Protein AF-A0A435E778-F1 (afdb_monomer_lite)

Sequence (85 aa):
MIRDFFRDRRGNYALMTVITMIPLMGAVAIAVDYTELIRQKQETLNALDAAGLATAQQIVAGASDADAKTYAKSFFEANLRHVLP

Structure (mmCIF, N/CA/C/O backbone):
data_AF-A0A435E778-F1
#
_entry.id   AF-A0A435E778-F1
#
loop_
_atom_site.group_PDB
_atom_site.id
_atom_site.type_symbol
_atom_site.label_atom_id
_atom_site.label_alt_id
_atom_site.label_comp_id
_atom_site.label_asym_id
_atom_site.label_entity_id
_atom_site.label_seq_id
_atom_site.pdbx_PDB_ins_code
_atom_site.Cartn_x
_atom_site.Cartn_y
_atom_site.Cartn_z
_atom_site.occupancy
_atom_site.B_iso_or_equiv
_atom_site.auth_seq_id
_atom_site.auth_comp_id
_atom_site.auth_asym_id
_atom_site.auth_atom_id
_atom_site.pdbx_PDB_model_num
ATOM 1 N N . MET A 1 1 ? 35.081 -0.600 -44.808 1.00 61.59 1 MET A N 1
ATOM 2 C CA . MET A 1 1 ? 34.636 -1.555 -43.763 1.00 61.59 1 MET A CA 1
ATOM 3 C C . MET A 1 1 ? 34.338 -0.869 -42.433 1.00 61.59 1 MET A C 1
ATOM 5 O O . MET A 1 1 ? 33.166 -0.658 -42.168 1.00 61.59 1 MET A O 1
ATOM 9 N N . ILE A 1 2 ? 35.324 -0.442 -41.627 1.00 71.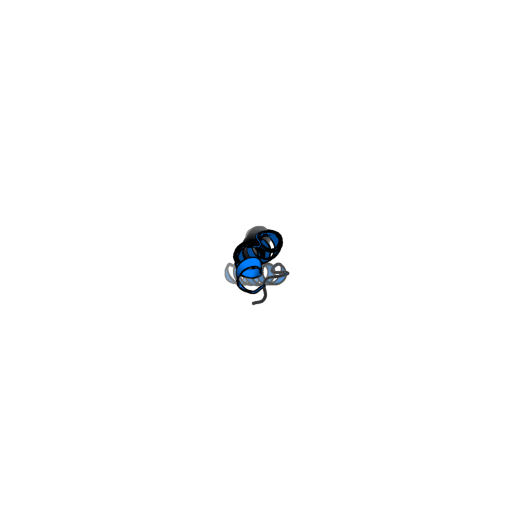25 2 ILE A N 1
ATOM 10 C CA . ILE A 1 2 ? 35.047 0.215 -40.322 1.00 71.25 2 ILE A CA 1
ATOM 11 C C . ILE A 1 2 ? 34.219 1.503 -40.495 1.00 71.25 2 ILE A C 1
ATOM 13 O O . ILE A 1 2 ? 33.250 1.731 -39.780 1.00 71.25 2 ILE A O 1
ATOM 17 N N . ARG A 1 3 ? 34.538 2.315 -41.508 1.00 74.25 3 ARG A N 1
ATOM 18 C CA . ARG A 1 3 ? 33.819 3.568 -41.797 1.00 74.25 3 ARG A CA 1
ATOM 19 C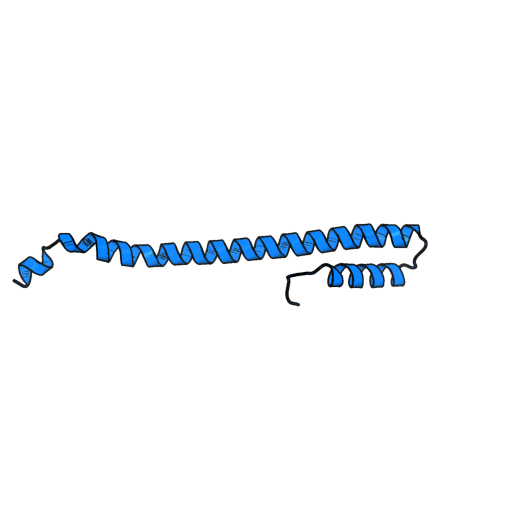 C . ARG A 1 3 ? 32.380 3.365 -42.294 1.00 74.25 3 ARG A C 1
ATOM 21 O O . ARG A 1 3 ? 31.553 4.252 -42.114 1.00 74.25 3 ARG A O 1
ATOM 28 N N . ASP A 1 4 ? 32.093 2.215 -42.901 1.00 70.88 4 ASP A N 1
ATOM 29 C CA . ASP A 1 4 ? 30.758 1.867 -43.404 1.00 70.88 4 ASP A CA 1
ATOM 30 C C . ASP A 1 4 ? 29.890 1.306 -42.274 1.00 70.88 4 ASP A C 1
ATOM 32 O O . ASP A 1 4 ? 28.718 1.652 -42.184 1.00 70.88 4 ASP A O 1
ATOM 36 N N . PHE A 1 5 ? 30.497 0.556 -41.345 1.00 67.62 5 PHE A N 1
ATOM 37 C CA . PHE A 1 5 ? 29.868 0.122 -40.095 1.00 67.62 5 PHE A CA 1
ATOM 38 C C . PHE A 1 5 ? 29.432 1.316 -39.230 1.00 67.62 5 PHE A C 1
ATOM 40 O O . PHE A 1 5 ? 28.291 1.371 -38.789 1.00 67.62 5 PHE A O 1
ATOM 47 N N . PHE A 1 6 ? 30.286 2.338 -39.079 1.00 66.81 6 PHE A N 1
ATOM 48 C CA . PHE A 1 6 ? 29.918 3.583 -38.384 1.00 66.81 6 PHE A CA 1
ATOM 49 C C . PHE A 1 6 ? 28.843 4.419 -39.110 1.00 66.81 6 PHE A C 1
ATOM 51 O O . PHE A 1 6 ? 28.245 5.301 -38.495 1.00 66.81 6 PHE A O 1
ATOM 58 N N . ARG A 1 7 ? 28.586 4.178 -40.405 1.00 69.56 7 ARG A N 1
ATOM 59 C CA . ARG A 1 7 ? 27.544 4.868 -41.192 1.00 69.56 7 ARG A CA 1
ATOM 60 C C . ARG A 1 7 ? 26.236 4.083 -41.290 1.00 69.56 7 ARG A C 1
ATOM 62 O O . ARG A 1 7 ? 25.263 4.634 -41.815 1.00 69.56 7 ARG A O 1
ATOM 69 N N . ASP A 1 8 ? 26.200 2.838 -40.822 1.00 69.00 8 ASP A N 1
ATOM 70 C CA . ASP A 1 8 ? 25.035 1.976 -40.972 1.00 69.00 8 ASP A CA 1
ATOM 71 C C . ASP A 1 8 ? 23.960 2.295 -39.919 1.00 69.00 8 ASP A C 1
ATOM 73 O O . ASP A 1 8 ? 24.133 2.093 -38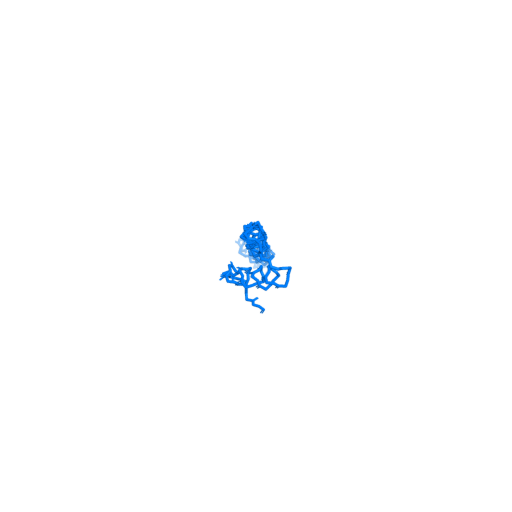.720 1.00 69.00 8 ASP A O 1
ATOM 77 N N . ARG A 1 9 ? 22.813 2.807 -40.383 1.00 67.69 9 ARG A N 1
ATOM 78 C CA . ARG A 1 9 ? 21.645 3.128 -39.544 1.00 67.69 9 ARG A CA 1
ATOM 79 C C . ARG A 1 9 ? 20.676 1.955 -39.383 1.00 67.69 9 ARG A C 1
ATOM 81 O O . ARG A 1 9 ? 19.703 2.085 -38.641 1.00 67.69 9 ARG A O 1
ATOM 88 N N . ARG A 1 10 ? 20.903 0.822 -40.059 1.00 66.00 10 ARG A N 1
ATOM 89 C CA . ARG A 1 10 ? 19.977 -0.326 -40.059 1.00 66.00 10 ARG A CA 1
ATOM 90 C C . ARG A 1 10 ? 19.879 -1.011 -38.687 1.00 66.00 10 ARG A C 1
ATOM 92 O O . ARG A 1 10 ? 18.842 -1.589 -38.388 1.00 66.00 10 ARG A O 1
ATOM 99 N N . GLY A 1 11 ? 20.892 -0.864 -37.823 1.00 62.88 11 GLY A N 1
ATOM 100 C CA . GLY A 1 11 ? 20.897 -1.350 -36.432 1.00 62.88 11 GLY A CA 1
ATOM 101 C C . GLY A 1 11 ? 20.379 -0.362 -35.372 1.00 62.88 11 GLY A C 1
ATOM 102 O O . GLY A 1 11 ? 20.311 -0.715 -34.196 1.00 62.88 11 GLY A O 1
ATOM 103 N N . ASN A 1 12 ? 19.999 0.865 -35.755 1.00 71.12 12 ASN A N 1
ATOM 104 C CA . ASN A 1 12 ? 19.630 1.915 -34.795 1.00 71.12 12 ASN A CA 1
ATOM 105 C C . ASN A 1 12 ? 18.339 1.597 -34.024 1.00 71.12 12 ASN A C 1
ATOM 107 O O . ASN A 1 12 ? 18.197 1.998 -32.875 1.00 71.12 12 ASN A O 1
ATOM 111 N N . TYR A 1 13 ? 17.412 0.846 -34.627 1.00 77.94 13 TYR A N 1
ATOM 112 C CA . TYR A 1 13 ? 16.170 0.454 -33.958 1.00 77.94 13 TYR A CA 1
ATOM 113 C C . TYR A 1 13 ? 16.435 -0.394 -32.717 1.00 77.94 13 TYR A C 1
ATOM 115 O O . TYR A 1 13 ? 15.945 -0.051 -31.652 1.00 77.94 13 TYR A O 1
ATOM 123 N N . ALA A 1 14 ? 17.264 -1.437 -32.818 1.00 83.25 14 ALA A N 1
ATOM 124 C CA . ALA A 1 14 ? 17.567 -2.300 -31.677 1.00 83.25 14 ALA A CA 1
ATOM 125 C C . ALA A 1 14 ? 18.254 -1.525 -30.539 1.00 83.25 14 ALA A C 1
ATOM 127 O O . ALA A 1 14 ? 17.879 -1.675 -29.378 1.00 83.25 14 ALA A O 1
ATOM 128 N N . LEU A 1 15 ? 19.209 -0.647 -30.871 1.00 84.38 15 LEU A N 1
ATOM 129 C CA . LEU A 1 15 ? 19.900 0.186 -29.885 1.00 84.38 15 LEU A CA 1
ATOM 130 C C . LEU A 1 15 ? 18.939 1.170 -29.198 1.00 84.38 15 LEU A C 1
ATOM 132 O O . LEU A 1 15 ? 18.908 1.247 -27.971 1.00 84.38 15 LEU A O 1
ATOM 136 N N . MET A 1 16 ? 18.120 1.879 -29.979 1.00 87.38 16 MET A N 1
ATOM 137 C CA . MET A 1 16 ? 17.122 2.810 -29.449 1.00 87.38 16 MET A CA 1
ATOM 138 C C . MET A 1 16 ? 16.075 2.093 -28.600 1.00 87.38 16 MET A C 1
ATOM 140 O O . MET A 1 16 ? 15.712 2.606 -27.544 1.00 87.38 16 MET A O 1
ATOM 144 N N . THR A 1 17 ? 15.627 0.904 -29.012 1.00 89.38 17 THR A N 1
ATOM 145 C CA . THR A 1 17 ? 14.698 0.070 -28.242 1.00 89.38 17 THR A CA 1
ATOM 146 C C . THR A 1 17 ? 15.296 -0.325 -26.898 1.00 89.38 17 THR A C 1
ATOM 148 O O . THR A 1 17 ? 14.638 -0.131 -25.886 1.00 89.38 17 THR A O 1
ATOM 151 N N . VAL A 1 18 ? 16.542 -0.808 -26.840 1.00 92.31 18 VAL A N 1
ATOM 152 C CA . VAL A 1 18 ? 17.174 -1.184 -25.561 1.00 92.31 18 VAL A CA 1
ATOM 153 C C . VAL A 1 18 ? 17.316 0.026 -24.635 1.00 92.31 18 VAL A C 1
ATOM 155 O O . VAL A 1 18 ? 16.977 -0.063 -23.457 1.00 92.31 18 VAL A O 1
ATOM 158 N N . ILE A 1 19 ? 17.751 1.173 -25.167 1.00 93.00 19 ILE A N 1
ATOM 159 C CA . ILE A 1 19 ? 17.901 2.405 -24.381 1.00 93.00 19 ILE A CA 1
ATOM 160 C C . ILE A 1 19 ? 16.549 2.885 -23.843 1.00 93.00 19 ILE A C 1
ATOM 162 O O . ILE A 1 19 ? 16.457 3.261 -22.679 1.00 93.00 19 ILE A O 1
ATOM 166 N N . THR A 1 20 ? 15.494 2.855 -24.663 1.00 95.25 20 THR A N 1
ATOM 167 C CA . THR A 1 20 ? 14.142 3.264 -24.239 1.00 95.25 20 THR A CA 1
ATOM 168 C C . THR A 1 20 ? 13.461 2.241 -23.337 1.00 95.25 20 THR A C 1
ATOM 170 O O . THR A 1 20 ? 12.639 2.626 -22.509 1.00 95.25 20 THR A O 1
ATOM 173 N N . MET A 1 21 ? 13.831 0.962 -23.416 1.00 96.44 21 MET A N 1
ATOM 174 C CA . MET A 1 21 ? 13.269 -0.071 -22.550 1.00 96.44 21 MET A CA 1
ATOM 175 C C . MET A 1 21 ? 13.604 0.171 -21.075 1.00 96.44 21 MET A C 1
ATOM 177 O O . MET A 1 21 ? 12.770 -0.098 -20.218 1.00 96.44 21 MET A O 1
ATOM 181 N N . ILE A 1 22 ? 14.784 0.719 -20.765 1.00 95.00 22 ILE A N 1
ATOM 182 C CA . ILE A 1 22 ? 15.214 0.988 -19.383 1.00 95.00 22 ILE A CA 1
ATOM 183 C C . ILE A 1 22 ? 14.232 1.924 -18.646 1.00 95.00 22 ILE A C 1
ATOM 185 O O . ILE A 1 22 ? 13.675 1.501 -17.629 1.00 95.00 22 ILE A O 1
ATOM 189 N N . PRO A 1 23 ? 13.956 3.159 -19.119 1.00 96.62 23 PRO A N 1
ATOM 190 C CA . PRO A 1 23 ? 12.995 4.036 -18.454 1.00 96.62 23 PRO A CA 1
ATOM 191 C C . PRO A 1 23 ? 11.555 3.510 -18.526 1.00 96.62 23 PRO A C 1
ATOM 193 O O . PRO A 1 23 ? 10.799 3.729 -17.583 1.00 96.62 23 PRO A O 1
ATOM 196 N N . LEU A 1 24 ? 11.170 2.788 -19.587 1.00 98.00 24 LEU A N 1
ATOM 197 C CA . LEU A 1 24 ? 9.834 2.183 -19.684 1.00 98.00 24 LEU A CA 1
ATOM 198 C C . LEU A 1 24 ? 9.610 1.123 -18.603 1.00 98.00 24 LEU A C 1
ATOM 200 O O . LEU A 1 24 ? 8.594 1.154 -17.914 1.00 98.00 24 LEU A O 1
ATOM 204 N N . MET A 1 25 ? 10.574 0.223 -18.411 1.00 97.62 25 MET A N 1
ATOM 205 C CA . MET A 1 25 ? 10.517 -0.781 -17.349 1.00 97.62 25 MET A CA 1
ATOM 206 C C . MET A 1 25 ? 10.521 -0.132 -15.965 1.00 97.62 25 MET A C 1
ATOM 208 O O . MET A 1 25 ? 9.771 -0.565 -15.094 1.00 97.62 25 MET A O 1
ATOM 212 N N . GLY A 1 26 ? 11.298 0.941 -15.776 1.00 97.56 26 GLY A N 1
ATOM 213 C CA . GLY A 1 26 ? 11.264 1.733 -14.544 1.00 97.56 26 GLY A CA 1
ATOM 214 C C . GLY A 1 26 ? 9.881 2.328 -14.263 1.00 97.56 26 GLY A C 1
ATOM 215 O O . GLY A 1 26 ? 9.381 2.221 -13.146 1.00 97.56 26 GLY A O 1
ATOM 216 N N . ALA A 1 27 ? 9.222 2.890 -15.279 1.00 98.25 27 ALA A N 1
ATOM 217 C CA . ALA A 1 27 ? 7.867 3.420 -15.143 1.00 98.25 27 ALA A CA 1
ATOM 218 C C . ALA A 1 27 ? 6.843 2.324 -14.800 1.00 98.25 27 ALA A C 1
ATOM 220 O O . ALA A 1 27 ? 5.981 2.538 -13.949 1.00 98.25 27 ALA A O 1
ATOM 221 N N . VAL A 1 28 ? 6.955 1.144 -15.419 1.00 98.31 28 VAL A N 1
ATOM 222 C CA . VAL A 1 28 ? 6.092 -0.008 -15.112 1.00 98.31 28 VAL A CA 1
ATOM 223 C C . VAL A 1 28 ? 6.298 -0.484 -13.675 1.00 98.31 28 VAL A C 1
ATOM 225 O O . VAL A 1 28 ? 5.312 -0.699 -12.977 1.00 98.31 28 VAL A O 1
ATOM 228 N N . ALA A 1 29 ? 7.545 -0.600 -13.212 1.00 97.88 29 ALA A N 1
ATOM 229 C CA . ALA A 1 29 ? 7.843 -0.999 -11.836 1.00 97.88 29 ALA A CA 1
ATOM 230 C C . ALA A 1 29 ? 7.199 -0.039 -10.822 1.00 97.88 29 ALA A C 1
ATOM 232 O O . ALA A 1 29 ? 6.447 -0.473 -9.954 1.00 97.88 29 ALA A O 1
ATOM 233 N N . ILE A 1 30 ? 7.385 1.273 -11.013 1.00 98.12 30 ILE A N 1
ATOM 234 C CA . ILE A 1 30 ? 6.769 2.300 -10.160 1.00 98.12 30 ILE A CA 1
ATOM 235 C C . ILE A 1 30 ? 5.238 2.195 -10.180 1.00 98.12 30 ILE A C 1
ATOM 237 O O . ILE A 1 30 ? 4.598 2.319 -9.138 1.00 98.12 30 ILE A O 1
ATOM 241 N N . ALA A 1 31 ? 4.633 1.974 -11.350 1.00 98.00 31 ALA A N 1
ATOM 242 C CA . ALA A 1 31 ? 3.182 1.860 -11.470 1.00 98.00 31 ALA A CA 1
ATOM 243 C C . ALA A 1 31 ? 2.626 0.642 -10.712 1.00 98.00 31 ALA A C 1
ATOM 245 O O . ALA A 1 31 ? 1.578 0.748 -10.068 1.00 98.00 31 ALA A O 1
ATOM 246 N N . VAL A 1 32 ? 3.324 -0.495 -10.766 1.00 97.62 32 VAL A N 1
ATOM 247 C CA . VAL A 1 32 ? 2.954 -1.712 -10.029 1.00 97.62 32 VAL A CA 1
ATOM 248 C C . VAL A 1 32 ? 3.054 -1.474 -8.525 1.00 97.62 32 VAL A C 1
ATOM 250 O O . VAL A 1 32 ? 2.065 -1.677 -7.821 1.00 97.62 32 VAL A O 1
ATOM 253 N N . ASP A 1 33 ? 4.190 -0.958 -8.051 1.00 96.44 33 ASP A N 1
ATOM 254 C CA . ASP A 1 33 ? 4.409 -0.686 -6.626 1.00 96.44 33 ASP A CA 1
ATOM 255 C C . ASP A 1 33 ? 3.379 0.316 -6.084 1.00 96.44 33 ASP A C 1
ATOM 257 O O . ASP A 1 33 ? 2.805 0.130 -5.012 1.00 96.44 33 ASP A O 1
ATOM 261 N N . TYR A 1 34 ? 3.075 1.366 -6.850 1.00 97.06 34 TYR A N 1
ATOM 262 C CA . TYR A 1 34 ? 2.072 2.357 -6.467 1.00 97.06 34 TYR A CA 1
ATOM 263 C C . TYR A 1 34 ? 0.656 1.774 -6.398 1.00 97.06 34 TYR A C 1
ATOM 265 O O . TYR A 1 34 ? -0.106 2.091 -5.482 1.00 97.06 34 TYR A O 1
ATOM 273 N N . THR A 1 35 ? 0.301 0.904 -7.345 1.00 96.50 35 THR A N 1
ATOM 274 C CA . THR A 1 35 ? -1.001 0.221 -7.344 1.00 96.50 35 THR A CA 1
ATOM 275 C C . THR A 1 35 ? -1.139 -0.670 -6.114 1.00 96.50 35 THR A C 1
ATOM 277 O O . THR A 1 35 ? -2.186 -0.675 -5.467 1.00 96.50 35 THR A O 1
ATOM 280 N N . GLU A 1 36 ? -0.068 -1.368 -5.747 1.00 94.75 36 GLU A N 1
ATOM 281 C CA . GLU A 1 36 ? -0.024 -2.211 -4.558 1.00 94.75 36 GLU A CA 1
ATOM 282 C C . GLU A 1 36 ? -0.148 -1.389 -3.263 1.00 94.75 36 GLU A C 1
ATOM 284 O O . GLU A 1 36 ? -0.945 -1.730 -2.388 1.00 94.75 36 GLU A O 1
ATOM 289 N N . LEU A 1 37 ? 0.531 -0.241 -3.169 1.00 94.81 37 LEU A N 1
ATOM 290 C CA . LEU A 1 37 ? 0.371 0.690 -2.043 1.00 94.81 37 LEU A CA 1
ATOM 291 C C . LEU A 1 37 ? -1.070 1.204 -1.910 1.00 94.81 37 LEU A C 1
ATOM 293 O O . LEU A 1 37 ? -1.609 1.287 -0.803 1.00 94.81 37 LEU A O 1
ATOM 297 N N . ILE A 1 38 ? -1.721 1.544 -3.028 1.00 96.31 38 ILE A N 1
ATOM 298 C CA . ILE A 1 38 ? -3.133 1.953 -3.017 1.00 96.31 38 ILE A CA 1
ATOM 299 C C . ILE A 1 38 ? -4.026 0.806 -2.547 1.00 96.31 38 ILE A C 1
ATOM 301 O O . ILE A 1 38 ? -4.930 1.043 -1.741 1.00 96.31 38 ILE A O 1
ATOM 305 N N . ARG A 1 39 ? -3.775 -0.420 -3.019 1.00 94.06 39 ARG A N 1
ATOM 306 C CA . ARG A 1 39 ? -4.528 -1.610 -2.610 1.00 94.06 39 ARG A CA 1
ATOM 307 C C . ARG A 1 39 ? -4.436 -1.817 -1.098 1.00 94.06 39 ARG A C 1
ATOM 309 O O . ARG A 1 39 ? -5.466 -1.910 -0.437 1.00 94.06 39 ARG A O 1
ATOM 316 N N . GLN A 1 40 ? -3.229 -1.782 -0.535 1.00 93.94 40 GLN A N 1
ATOM 317 C CA . GLN A 1 40 ? -3.004 -1.918 0.910 1.00 93.94 40 GLN A CA 1
ATOM 318 C C . GLN A 1 40 ? -3.691 -0.807 1.717 1.00 93.94 40 GLN A C 1
ATOM 320 O O . GLN A 1 40 ? -4.309 -1.071 2.753 1.00 93.94 40 GLN A O 1
ATOM 325 N N . LYS A 1 41 ? -3.652 0.439 1.225 1.00 93.81 41 LYS A N 1
ATOM 326 C CA . LYS A 1 41 ? -4.382 1.560 1.835 1.00 93.81 41 LYS A CA 1
ATOM 327 C C . LYS A 1 41 ? -5.889 1.298 1.862 1.00 93.81 41 LYS A C 1
ATOM 329 O O . LYS A 1 41 ? -6.519 1.500 2.897 1.00 93.81 41 LYS A O 1
ATOM 334 N N . GLN A 1 42 ? -6.472 0.885 0.738 1.00 94.62 42 GLN A N 1
ATOM 335 C CA . GLN A 1 42 ? -7.907 0.604 0.642 1.00 94.62 42 GLN A CA 1
ATOM 336 C C . GLN A 1 42 ? -8.317 -0.545 1.563 1.00 94.62 42 GLN A C 1
ATOM 338 O O . GLN A 1 42 ? -9.326 -0.440 2.251 1.00 94.62 42 GLN A O 1
ATOM 343 N N . GLU A 1 43 ? -7.518 -1.606 1.641 1.00 92.50 43 GLU A N 1
ATOM 344 C CA . GLU A 1 43 ? -7.774 -2.725 2.551 1.00 92.50 43 GLU A CA 1
ATOM 345 C C . GLU A 1 43 ? -7.725 -2.305 4.018 1.00 92.50 43 GLU A C 1
A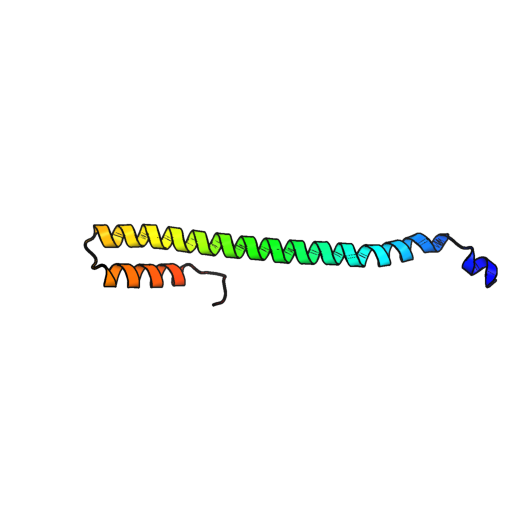TOM 347 O O . GLU A 1 43 ? -8.603 -2.683 4.791 1.00 92.50 43 GLU A O 1
ATOM 352 N N . THR A 1 44 ? -6.753 -1.470 4.386 1.00 94.00 44 THR A N 1
ATOM 353 C CA . THR A 1 44 ? -6.636 -0.938 5.749 1.00 94.00 44 THR A CA 1
ATOM 354 C C . THR A 1 44 ? -7.853 -0.092 6.123 1.00 94.00 44 THR A C 1
ATOM 356 O O . THR A 1 44 ? -8.407 -0.251 7.209 1.00 94.00 44 THR A O 1
ATOM 359 N N . LEU A 1 45 ? -8.308 0.781 5.218 1.00 95.12 45 LEU A N 1
ATOM 360 C CA . LEU A 1 45 ? -9.512 1.590 5.433 1.00 95.12 45 LEU A CA 1
ATOM 361 C C . LEU A 1 45 ? -10.772 0.722 5.527 1.00 95.12 45 LEU A C 1
ATOM 363 O O . LEU A 1 45 ? -11.566 0.907 6.441 1.00 95.12 45 LEU A O 1
ATOM 367 N N . ASN A 1 46 ? -10.916 -0.278 4.657 1.00 94.38 46 ASN A N 1
ATOM 368 C CA . ASN A 1 46 ? -12.050 -1.201 4.700 1.00 94.38 46 ASN A CA 1
ATOM 369 C C . ASN A 1 46 ? -12.091 -1.998 6.014 1.00 94.38 46 ASN A C 1
ATOM 371 O O . ASN A 1 46 ? -13.163 -2.184 6.590 1.00 94.38 46 ASN A O 1
ATOM 375 N N . ALA A 1 47 ? -10.936 -2.461 6.505 1.00 94.50 47 ALA A N 1
ATOM 376 C CA . ALA A 1 47 ? -10.839 -3.143 7.794 1.00 94.50 47 ALA A CA 1
ATOM 377 C C . ALA A 1 47 ? -11.194 -2.203 8.957 1.00 94.50 47 ALA A C 1
ATOM 379 O O . ALA A 1 47 ? -11.890 -2.616 9.887 1.00 94.50 47 ALA A O 1
ATOM 380 N N . LEU A 1 48 ? -10.755 -0.940 8.894 1.00 95.25 48 LEU A N 1
ATOM 381 C CA . LEU A 1 48 ? -11.072 0.083 9.891 1.00 95.25 48 LEU A CA 1
ATOM 382 C C . LEU A 1 48 ? -12.573 0.386 9.937 1.00 95.25 48 LEU A C 1
ATOM 384 O O . LEU A 1 48 ? -13.159 0.379 11.018 1.00 95.25 48 LEU A O 1
ATOM 388 N N . ASP A 1 49 ? -13.203 0.593 8.782 1.00 95.81 49 ASP A N 1
ATOM 389 C CA . ASP A 1 49 ? -14.637 0.870 8.686 1.00 95.81 49 ASP A CA 1
ATOM 390 C C . ASP A 1 49 ? -15.467 -0.322 9.186 1.00 95.81 49 ASP A C 1
ATOM 392 O O . ASP A 1 49 ? -16.415 -0.154 9.958 1.00 95.81 49 ASP A O 1
ATOM 396 N N . ALA A 1 50 ? -15.072 -1.546 8.820 1.00 94.38 50 ALA A N 1
ATOM 397 C CA . ALA A 1 50 ? -15.720 -2.761 9.302 1.00 94.38 50 ALA A CA 1
ATOM 398 C C . ALA A 1 50 ? -15.590 -2.916 10.829 1.00 94.38 50 ALA A C 1
ATOM 400 O O . ALA A 1 50 ? -16.577 -3.221 11.502 1.00 94.38 50 ALA A O 1
ATOM 401 N N . ALA A 1 51 ? -14.403 -2.652 11.388 1.00 95.50 51 ALA A N 1
ATOM 402 C CA . ALA A 1 51 ? -14.181 -2.656 12.832 1.00 95.50 51 ALA A CA 1
ATOM 403 C C . ALA A 1 51 ? -15.009 -1.583 13.546 1.00 95.50 51 ALA A C 1
ATOM 405 O O . ALA A 1 51 ? -15.58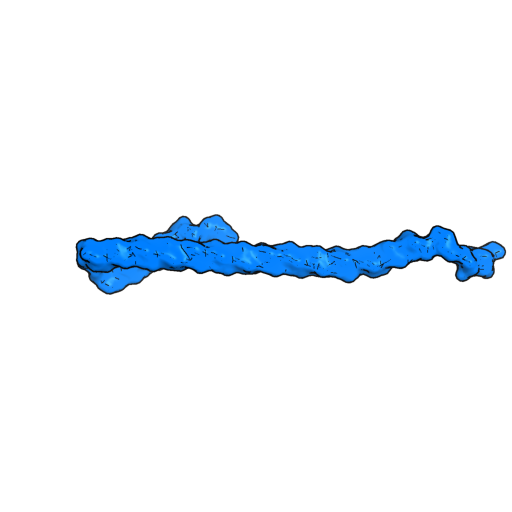8 -1.859 14.599 1.00 95.50 51 ALA A O 1
ATOM 406 N N . GLY A 1 52 ? -15.118 -0.386 12.968 1.00 94.69 52 GLY A N 1
ATOM 407 C CA . GLY A 1 52 ? -15.945 0.697 13.493 1.00 94.69 52 GLY A CA 1
ATOM 408 C C . GLY A 1 52 ? -17.422 0.311 13.576 1.00 94.69 52 GLY A C 1
ATOM 409 O O . GLY A 1 52 ? -18.032 0.454 14.635 1.00 94.69 52 GLY A O 1
ATOM 410 N N . LEU A 1 53 ? -17.985 -0.249 12.500 1.00 95.50 53 LEU A N 1
ATOM 411 C CA . LEU A 1 53 ? -19.381 -0.700 12.471 1.00 95.50 53 LEU A CA 1
ATOM 412 C C . LEU A 1 53 ? -19.647 -1.851 13.451 1.00 95.50 53 LEU A C 1
ATOM 414 O O . LEU A 1 53 ? -20.637 -1.821 14.183 1.00 95.50 53 LEU A O 1
ATOM 418 N N . ALA A 1 54 ? -18.752 -2.839 13.511 1.00 94.38 54 ALA A N 1
ATOM 419 C CA . ALA A 1 54 ? -18.876 -3.954 14.446 1.00 94.38 54 ALA A CA 1
ATOM 420 C C . ALA A 1 54 ? -18.788 -3.477 15.909 1.00 94.38 54 ALA A C 1
ATOM 422 O O . ALA A 1 54 ? -19.557 -3.909 16.769 1.00 94.38 54 ALA A O 1
ATOM 423 N N . THR A 1 55 ? -17.886 -2.535 16.196 1.00 96.00 55 THR A N 1
ATOM 424 C CA . THR A 1 55 ? -17.731 -1.955 17.538 1.00 96.00 55 THR A CA 1
ATOM 425 C C . THR A 1 55 ? -18.927 -1.093 17.921 1.00 96.00 55 THR A C 1
ATOM 427 O O . THR A 1 55 ? -19.370 -1.146 19.065 1.00 96.00 55 THR A O 1
ATOM 430 N N . ALA A 1 56 ? -19.507 -0.344 16.979 1.00 94.81 56 ALA A N 1
ATOM 431 C CA . ALA A 1 56 ? -20.724 0.421 17.229 1.00 94.81 56 ALA A CA 1
ATOM 432 C C . ALA A 1 56 ? -21.870 -0.488 17.705 1.00 94.81 56 ALA A C 1
ATOM 434 O O . ALA A 1 56 ? -22.568 -0.141 18.657 1.00 94.81 56 ALA A O 1
ATOM 435 N N . GLN A 1 57 ? -22.017 -1.682 17.118 1.00 94.31 57 GLN A N 1
ATOM 436 C CA . GLN A 1 57 ? -22.989 -2.672 17.587 1.00 94.31 57 GLN A CA 1
ATOM 437 C C . GLN A 1 57 ? -22.709 -3.122 19.031 1.00 94.31 57 GLN A C 1
ATOM 439 O O . GLN A 1 57 ? -23.645 -3.221 19.822 1.00 94.31 57 GLN A O 1
ATOM 444 N N . GLN A 1 58 ? -21.442 -3.348 19.396 1.00 92.88 58 GLN A N 1
ATOM 445 C CA . GLN A 1 58 ? -21.057 -3.715 20.767 1.00 92.88 58 GLN A CA 1
ATOM 446 C C . GLN A 1 58 ? -21.344 -2.600 21.777 1.00 92.88 58 GLN A C 1
ATOM 448 O O . GLN A 1 58 ? -21.865 -2.862 22.860 1.00 92.88 58 GLN A O 1
ATOM 453 N N . ILE A 1 59 ? -21.064 -1.347 21.413 1.00 94.56 59 ILE A N 1
ATOM 454 C CA . ILE A 1 59 ? -21.369 -0.183 22.256 1.00 94.56 59 ILE A CA 1
ATOM 455 C C . ILE A 1 59 ? -22.881 -0.085 22.493 1.00 94.56 59 ILE A C 1
ATOM 457 O O . ILE A 1 59 ? -23.315 0.085 23.630 1.00 94.56 59 ILE A O 1
ATOM 461 N N . VAL A 1 60 ? -23.697 -0.253 21.445 1.00 94.62 60 VAL A N 1
ATOM 462 C CA . VAL A 1 60 ? -25.167 -0.259 21.565 1.00 94.62 60 VAL A CA 1
ATOM 463 C C . VAL A 1 60 ? -25.665 -1.428 22.424 1.00 94.62 60 VAL A C 1
ATOM 465 O O . VAL A 1 60 ? -26.637 -1.271 23.159 1.00 94.62 60 VAL A O 1
ATOM 468 N N . ALA A 1 61 ? -24.987 -2.577 22.384 1.00 93.25 61 ALA A N 1
ATOM 469 C CA . ALA A 1 61 ? -25.279 -3.728 23.239 1.00 93.25 61 ALA A CA 1
ATOM 470 C C . ALA A 1 61 ? -24.855 -3.536 24.712 1.00 93.25 61 ALA A C 1
ATOM 472 O O . ALA A 1 61 ? -25.124 -4.408 25.538 1.00 93.25 61 ALA A O 1
ATOM 473 N N . GLY A 1 62 ? -24.231 -2.403 25.057 1.00 92.88 62 GLY A N 1
ATOM 474 C CA . GLY A 1 62 ? -23.850 -2.056 26.427 1.00 92.88 62 GLY A CA 1
ATOM 475 C C . GLY A 1 62 ? -22.426 -2.453 26.816 1.00 92.88 62 GLY A C 1
ATOM 476 O O . GLY A 1 62 ? -22.136 -2.542 28.009 1.00 92.88 62 GLY A O 1
ATOM 477 N N . ALA A 1 63 ? -21.536 -2.699 25.849 1.00 91.50 63 ALA A N 1
ATOM 478 C CA . ALA A 1 63 ? -20.125 -2.947 26.133 1.00 91.50 63 ALA A CA 1
ATOM 479 C C . ALA A 1 63 ? -19.470 -1.747 26.841 1.00 91.50 63 ALA A C 1
ATOM 481 O O . ALA A 1 63 ? -19.773 -0.587 26.547 1.00 91.50 63 ALA A O 1
ATOM 482 N N . SER A 1 64 ? -18.533 -2.023 27.753 1.00 94.50 64 SER A N 1
ATOM 483 C CA . SER A 1 64 ? -17.706 -0.972 28.347 1.00 94.50 64 SER A CA 1
ATOM 484 C C . SER A 1 64 ? -16.768 -0.360 27.298 1.00 94.50 64 SER A C 1
ATOM 486 O O . SER A 1 64 ? -16.438 -1.000 26.300 1.00 94.50 64 SER A O 1
ATOM 488 N N . ASP A 1 65 ? -16.282 0.863 27.526 1.00 92.56 65 ASP A N 1
ATOM 489 C CA . ASP A 1 65 ? -15.319 1.510 26.617 1.00 92.56 65 ASP A CA 1
ATOM 490 C C . ASP A 1 65 ? -14.024 0.684 26.454 1.00 92.56 65 ASP A C 1
ATOM 492 O O . ASP A 1 65 ? -13.457 0.603 25.364 1.00 92.56 65 ASP A O 1
ATOM 496 N N . ALA A 1 66 ? -13.579 0.009 27.519 1.00 94.75 66 ALA A N 1
ATOM 497 C CA . ALA A 1 66 ? -12.407 -0.863 27.478 1.00 94.75 66 ALA A CA 1
ATOM 498 C C . ALA A 1 66 ? -12.646 -2.116 26.615 1.00 94.75 66 ALA A C 1
ATOM 500 O O . ALA A 1 66 ? -11.790 -2.484 25.802 1.00 94.75 66 ALA A O 1
ATOM 501 N N . ASP A 1 67 ? -13.821 -2.735 26.744 1.00 92.62 67 ASP A N 1
ATOM 502 C CA . ASP A 1 67 ? -14.194 -3.917 25.961 1.00 92.62 67 ASP A CA 1
ATOM 503 C C . ASP A 1 67 ? -14.427 -3.551 24.495 1.00 92.62 67 ASP A C 1
ATOM 505 O O . ASP A 1 67 ? -13.950 -4.248 23.602 1.00 92.62 67 ASP A O 1
ATOM 509 N N . ALA A 1 68 ? -15.077 -2.413 24.234 1.00 93.56 68 ALA A N 1
ATOM 510 C CA . ALA A 1 68 ? -15.298 -1.892 22.891 1.00 93.56 68 ALA A CA 1
ATOM 511 C C . ALA A 1 68 ? -13.972 -1.617 22.166 1.00 93.56 68 ALA A C 1
ATOM 513 O O . ALA A 1 68 ? -13.806 -2.020 21.017 1.00 93.56 68 ALA A O 1
ATOM 514 N N . LYS A 1 69 ? -12.987 -1.006 22.839 1.00 94.50 69 LYS A N 1
ATOM 515 C CA . LYS A 1 69 ? -11.645 -0.777 22.269 1.00 94.50 69 LYS A CA 1
ATOM 516 C C . LYS A 1 69 ? -10.893 -2.077 21.992 1.00 94.50 69 LYS A C 1
ATOM 518 O O . LYS A 1 69 ? -10.263 -2.214 20.944 1.00 94.50 69 LYS A O 1
ATOM 523 N N . THR A 1 70 ? -10.970 -3.037 22.911 1.00 96.19 70 THR A N 1
ATOM 524 C CA . THR A 1 70 ? -10.333 -4.354 22.751 1.00 96.19 70 THR A CA 1
ATOM 525 C C . THR A 1 70 ? -10.960 -5.127 21.589 1.00 96.19 70 THR A C 1
ATOM 527 O O . THR A 1 70 ? -10.258 -5.712 20.759 1.00 96.19 70 THR A O 1
ATOM 530 N N . TYR A 1 71 ? -12.285 -5.065 21.475 1.00 94.94 71 TYR A N 1
ATOM 531 C CA . TYR A 1 71 ? -13.029 -5.650 20.371 1.00 94.94 71 TYR A CA 1
ATOM 532 C C . TYR A 1 71 ? -12.688 -4.977 19.036 1.00 94.94 71 TYR A C 1
ATOM 534 O O . TYR A 1 71 ? -12.343 -5.674 18.087 1.00 94.94 71 TYR A O 1
ATOM 542 N N . ALA A 1 72 ? -12.681 -3.642 18.973 1.00 94.88 72 ALA A N 1
ATOM 543 C CA . ALA A 1 72 ? -12.326 -2.892 17.768 1.00 94.88 72 ALA A CA 1
ATOM 544 C C . ALA A 1 72 ? -10.950 -3.293 17.235 1.00 94.88 72 ALA A C 1
ATOM 546 O O . ALA A 1 72 ? -10.797 -3.573 16.047 1.00 94.88 72 ALA A O 1
ATOM 547 N N . LYS A 1 73 ? -9.958 -3.369 18.130 1.00 94.75 73 LYS A N 1
ATOM 548 C CA . LYS A 1 73 ? -8.595 -3.767 17.778 1.00 94.75 73 LYS A CA 1
ATOM 549 C C . LYS A 1 73 ? -8.545 -5.195 17.238 1.00 94.75 73 LYS A C 1
ATOM 551 O O . LYS A 1 73 ? -7.996 -5.415 16.164 1.00 94.75 73 LYS A O 1
ATOM 556 N N . SER A 1 74 ? -9.143 -6.150 17.950 1.00 94.25 74 SER A N 1
ATOM 557 C CA . SER A 1 74 ? -9.124 -7.554 17.519 1.00 94.25 74 SER A CA 1
ATOM 558 C C . SER A 1 74 ? -9.879 -7.770 16.205 1.00 94.25 74 SER A C 1
ATOM 560 O O . SER A 1 74 ? -9.414 -8.516 15.346 1.00 94.25 74 SER A O 1
ATOM 562 N N . PHE A 1 75 ? -11.001 -7.075 16.000 1.00 94.00 75 PHE A N 1
ATOM 563 C CA . PHE A 1 75 ? -11.752 -7.125 14.751 1.00 94.00 75 PHE A CA 1
ATOM 564 C C . PHE A 1 75 ? -10.969 -6.500 13.591 1.00 94.00 75 PHE A C 1
ATOM 566 O O . PHE A 1 75 ? -10.939 -7.068 12.500 1.00 94.00 75 PHE A O 1
ATOM 573 N N . PHE A 1 76 ? -10.316 -5.359 13.815 1.00 94.19 76 PHE A N 1
ATOM 574 C CA . PHE A 1 76 ? -9.469 -4.708 12.818 1.00 94.19 76 PHE A CA 1
ATOM 575 C C . PHE A 1 76 ? -8.315 -5.618 12.380 1.00 94.19 76 PHE A C 1
ATOM 577 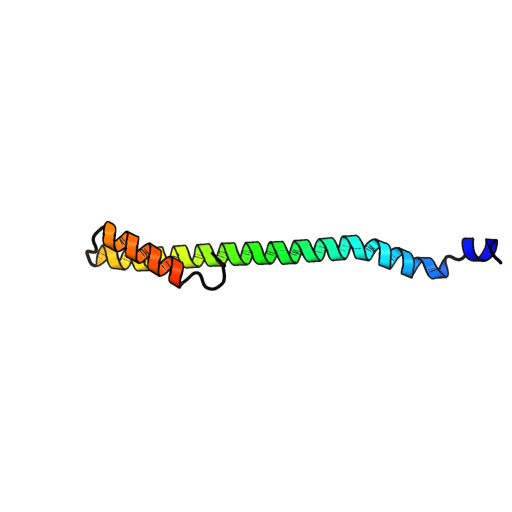O O . PHE A 1 76 ? -8.168 -5.891 11.191 1.00 94.19 76 PHE A O 1
ATOM 584 N N . GLU A 1 77 ? -7.555 -6.152 13.339 1.00 92.31 77 GLU A N 1
ATOM 585 C CA . GLU A 1 77 ? -6.419 -7.045 13.078 1.00 92.31 77 GLU A CA 1
ATOM 586 C C . GLU A 1 77 ? -6.863 -8.337 12.372 1.00 92.31 77 GLU A C 1
ATOM 588 O O . GLU A 1 77 ? -6.211 -8.777 11.428 1.00 92.31 77 GLU A O 1
ATOM 593 N N . ALA A 1 78 ? -8.015 -8.907 12.743 1.00 90.94 78 ALA A N 1
ATOM 594 C CA . ALA A 1 78 ? -8.564 -10.097 12.089 1.00 90.94 78 ALA A CA 1
ATOM 595 C C . ALA A 1 78 ? -9.005 -9.860 10.629 1.00 90.94 78 ALA A C 1
ATOM 597 O O . ALA A 1 78 ? -9.058 -10.805 9.837 1.00 90.94 78 ALA A O 1
ATOM 598 N N . ASN A 1 79 ? -9.341 -8.619 10.262 1.00 89.56 79 ASN A N 1
ATOM 599 C CA . ASN A 1 79 ? -9.759 -8.256 8.904 1.00 89.56 79 ASN A CA 1
ATOM 600 C C . ASN A 1 79 ? -8.621 -7.672 8.050 1.00 89.56 79 ASN A C 1
ATOM 602 O O . ASN A 1 79 ? -8.813 -7.443 6.853 1.00 89.56 79 ASN A O 1
ATOM 606 N N . LEU A 1 80 ? -7.422 -7.507 8.614 1.00 89.12 80 LEU A N 1
ATOM 607 C CA . LEU A 1 80 ? -6.225 -7.072 7.901 1.00 89.12 80 LEU A CA 1
ATOM 608 C C . LEU A 1 80 ? -5.607 -8.255 7.124 1.00 89.12 80 LEU A C 1
ATOM 610 O O . LEU A 1 80 ? -4.630 -8.869 7.535 1.00 89.12 80 LEU A O 1
ATOM 614 N N . ARG A 1 81 ? -6.231 -8.647 6.007 1.00 69.81 81 ARG A N 1
ATOM 615 C CA . ARG A 1 81 ? -5.941 -9.934 5.339 1.00 69.81 81 ARG A CA 1
ATOM 616 C C . ARG A 1 81 ? -4.625 -10.003 4.548 1.00 69.81 81 ARG A C 1
ATOM 618 O O . ARG A 1 81 ? -4.142 -11.109 4.336 1.00 69.81 81 ARG A O 1
ATOM 625 N N . HIS A 1 82 ? -4.061 -8.879 4.095 1.00 63.53 82 HIS A N 1
ATOM 626 C CA . HIS A 1 82 ? -2.889 -8.885 3.193 1.00 63.53 82 HIS A CA 1
ATOM 627 C C . HIS A 1 82 ? -1.876 -7.757 3.435 1.00 63.53 82 HIS A C 1
ATOM 629 O O . HIS A 1 82 ? -1.004 -7.530 2.597 1.00 63.53 82 HIS A O 1
ATOM 635 N N . VAL A 1 83 ? -1.961 -7.066 4.571 1.00 63.81 83 VAL A N 1
ATOM 636 C CA . VAL A 1 83 ? -0.919 -6.136 5.012 1.00 63.81 83 VAL A CA 1
ATOM 637 C C . VAL A 1 83 ? -0.110 -6.885 6.064 1.00 63.81 83 VAL A C 1
ATOM 639 O O . VAL A 1 83 ? -0.641 -7.219 7.121 1.00 63.81 83 VAL A O 1
ATOM 642 N N . LEU A 1 84 ? 1.135 -7.245 5.740 1.00 54.41 84 LEU A N 1
ATOM 643 C CA . LEU A 1 84 ? 2.048 -7.803 6.739 1.00 54.41 84 LEU A CA 1
ATOM 644 C C . LEU A 1 84 ? 2.262 -6.744 7.840 1.00 54.41 84 LEU A C 1
ATOM 646 O O . LEU A 1 84 ? 2.396 -5.569 7.492 1.00 54.41 84 LEU A O 1
ATOM 650 N N . PRO A 1 85 ? 2.250 -7.132 9.128 1.00 50.09 85 PRO A N 1
ATOM 651 C CA . PRO A 1 85 ? 2.523 -6.215 10.232 1.00 50.09 85 PRO A CA 1
ATOM 652 C C . PRO A 1 85 ? 3.935 -5.620 10.169 1.00 50.09 85 PRO A C 1
ATOM 654 O O . PRO A 1 85 ? 4.852 -6.303 9.652 1.00 50.09 85 PRO A O 1
#

Secondary structure (DSSP, 8-state):
-HHHHTT--TTHHHHHHHHHHHHHHHHHHHHHHHHHHHHHHHHHHHHHHHHHHHHHHHHHTT--HHHHHHHHHHHHHHH--S---

Foldseek 3Di:
DVVVVVVDCVCVVVVVCVVVVVVVVVVVVVVVVVVVVVVLVVQLVVLLVVLVVVLVVVVVVPDDPVRSVVSSVVSSVVSSDPDDD

Radius of gyration: 27.32 Å; chains: 1; bounding box: 60×15×72 Å

pLDDT: mean 88.39, std 11.97, range [50.09, 98.31]